Protein AF-R7VFX2-F1 (afdb_monomer)

InterPro domains:
  IPR018908 Putative transmembrane family 234 [PF10639] (4-106)
  IPR018908 Putative transmembrane family 234 [PTHR28668] (2-106)

Radius of gyration: 15.91 Å; Cα contacts (8 Å, |Δi|>4): 116; chains: 1; bounding box: 38×23×42 Å

Organism: Capitella teleta (NCBI:txid283909)

Solvent-accessible surface area (backbone atoms only — not comparable to full-atom values): 6219 Å² total; per-residue (Å²): 110,70,65,48,53,50,34,13,44,45,39,5,41,20,52,38,40,28,54,63,40,49,65,63,52,88,71,63,76,55,97,63,55,74,68,49,35,51,51,52,44,49,48,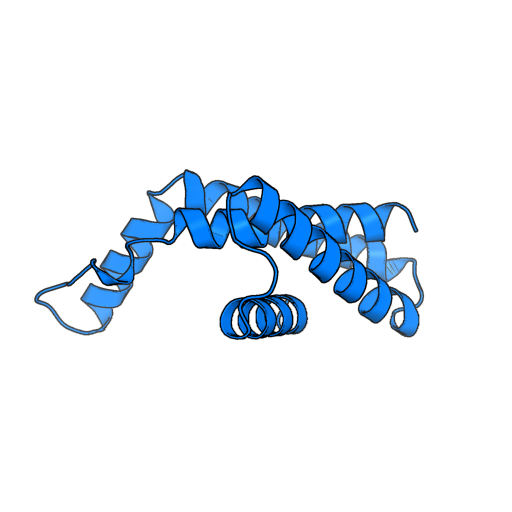54,45,69,70,30,60,64,19,37,52,30,46,53,52,34,56,50,26,54,56,55,44,57,65,49,52,80,77,47,65,61,86,56,50,53,60,52,26,43,54,45,18,52,54,30,25,54,53,29,24,45,74,73,68,45,76,87,81,46,69,70,54,56,52,52,51,52,53,56,55,73,76,110

Mean predicted aligned error: 6.33 Å

Secondary structure (DSSP, 8-state):
-HHHHHHHHHHHHHHHHHHHHHTTGGG---SS-HHHHHHHHHHHHHH-HHHHHHHHHHHHHHHHHHHHHTTS-HHHHHHHHHHHHHHHHHHHHHHTTPPTT-HHHHHHHHHHHHT-

pLDDT: mean 83.29, std 8.83, range [59.12, 93.38]

Sequence (116 aa):
ALWLVSVAAIWGFTNPLIKAGGKGIENVKSSGNAFSQFLMEFKFLFLNWKYLLPFLLNQSGSVLYYMTLASADLSLAVPVTNSLTFVFTGLGGKLCGEEFGSKRQSYSDVLGVLFQ

Foldseek 3Di:
DVLLLVLLLLLQLLVLQLVVLLPCLVVQDDPDDPVVNVVSSVCSQCPRCSNVVSVVSNVVSVVSLVVVPVPDDPVPSLVVSLVSSLVSNQVNCVVVVHDPDDPVSSVVSNVSSVVD

Structure (mmCIF, N/CA/C/O backbone):
data_AF-R7VFX2-F1
#
_entry.id   AF-R7VFX2-F1
#
loop_
_atom_site.group_PDB
_atom_site.id
_atom_site.type_symbol
_atom_site.label_atom_id
_atom_site.label_alt_id
_atom_site.label_comp_id
_atom_site.label_asym_id
_atom_site.label_entity_id
_atom_site.label_seq_id
_atom_site.pdbx_PDB_ins_code
_atom_site.Cartn_x
_atom_site.Cartn_y
_atom_site.Cartn_z
_atom_site.occupancy
_atom_site.B_iso_or_equiv
_atom_site.auth_seq_id
_atom_site.auth_comp_id
_atom_site.auth_asym_id
_atom_site.auth_atom_id
_atom_site.pdbx_PDB_model_num
ATOM 1 N N . ALA A 1 1 ? 12.585 -5.662 -16.130 1.00 65.19 1 ALA A N 1
ATOM 2 C CA . ALA A 1 1 ? 11.248 -5.350 -16.684 1.00 65.19 1 ALA A CA 1
ATOM 3 C C . ALA A 1 1 ? 10.138 -6.172 -16.020 1.00 65.19 1 ALA A C 1
ATOM 5 O O . ALA A 1 1 ? 9.303 -5.568 -15.367 1.00 65.19 1 ALA A O 1
ATOM 6 N N . LEU A 1 2 ? 10.149 -7.514 -16.105 1.00 74.44 2 LEU A N 1
ATOM 7 C CA . LEU A 1 2 ? 9.098 -8.374 -15.520 1.00 74.44 2 LEU A CA 1
ATOM 8 C C . LEU A 1 2 ? 8.832 -8.129 -14.024 1.00 74.44 2 LEU A C 1
ATOM 10 O O . LEU A 1 2 ? 7.678 -8.053 -13.626 1.00 74.44 2 LEU A O 1
ATOM 14 N N . TRP A 1 3 ? 9.872 -7.921 -13.211 1.00 78.94 3 TRP A N 1
ATOM 15 C CA . TRP A 1 3 ? 9.687 -7.678 -11.776 1.00 78.94 3 TRP A CA 1
ATOM 16 C C . TRP A 1 3 ? 8.961 -6.373 -11.442 1.00 78.94 3 TRP A C 1
ATOM 18 O O . TRP A 1 3 ? 8.131 -6.367 -10.541 1.00 78.94 3 TRP A O 1
ATOM 28 N N . LEU A 1 4 ? 9.192 -5.302 -12.208 1.00 81.38 4 LEU A N 1
ATOM 29 C CA . LEU A 1 4 ? 8.486 -4.027 -12.023 1.00 81.38 4 LEU A CA 1
ATOM 30 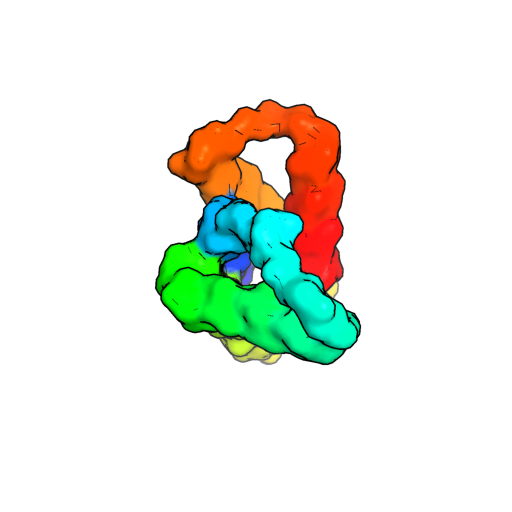C C . LEU A 1 4 ? 6.994 -4.168 -12.346 1.00 81.38 4 LEU A C 1
ATOM 32 O O . LEU A 1 4 ? 6.156 -3.599 -11.657 1.00 81.38 4 LEU A O 1
ATOM 36 N N . VAL A 1 5 ? 6.657 -4.980 -13.355 1.00 85.81 5 VAL A N 1
ATOM 37 C CA . VAL A 1 5 ? 5.263 -5.296 -13.699 1.00 85.81 5 VAL A CA 1
ATOM 38 C C . VAL A 1 5 ? 4.598 -6.087 -12.576 1.00 85.81 5 VAL A C 1
ATOM 40 O O . VAL A 1 5 ? 3.481 -5.759 -12.192 1.00 85.81 5 VAL A O 1
ATOM 43 N N . 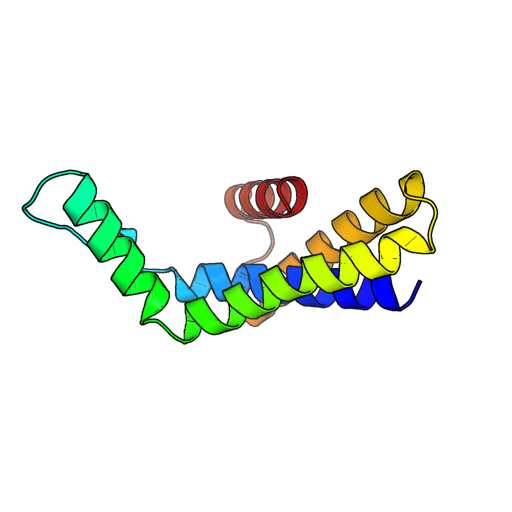SER A 1 6 ? 5.280 -7.092 -12.019 1.00 86.06 6 SER A N 1
ATOM 44 C CA . SER A 1 6 ? 4.757 -7.878 -10.895 1.00 86.06 6 SER A CA 1
ATOM 45 C C . SER A 1 6 ? 4.531 -7.024 -9.648 1.00 86.06 6 SER A C 1
ATOM 47 O O . SER A 1 6 ? 3.480 -7.138 -9.025 1.00 86.06 6 SER A O 1
ATOM 49 N N . VAL A 1 7 ? 5.479 -6.145 -9.306 1.00 86.75 7 VAL A N 1
ATOM 50 C CA . VAL A 1 7 ? 5.342 -5.199 -8.186 1.00 86.75 7 VAL A CA 1
ATOM 51 C C . VAL A 1 7 ? 4.147 -4.272 -8.409 1.00 86.75 7 VAL A C 1
ATOM 53 O O . VAL A 1 7 ? 3.277 -4.173 -7.545 1.00 86.75 7 VAL A O 1
ATOM 56 N N . ALA A 1 8 ? 4.055 -3.665 -9.594 1.00 88.81 8 ALA A N 1
ATOM 57 C CA . ALA A 1 8 ? 2.946 -2.789 -9.944 1.00 88.81 8 ALA A CA 1
ATOM 58 C C . ALA A 1 8 ? 1.589 -3.511 -9.916 1.00 88.81 8 ALA A C 1
ATOM 60 O O . ALA A 1 8 ? 0.589 -2.933 -9.495 1.00 88.81 8 ALA A O 1
ATOM 61 N N . ALA A 1 9 ? 1.539 -4.774 -10.348 1.00 89.12 9 ALA A N 1
ATOM 62 C CA . ALA A 1 9 ? 0.328 -5.588 -10.298 1.00 89.12 9 ALA A CA 1
ATOM 63 C C . ALA A 1 9 ? -0.078 -5.897 -8.856 1.00 89.12 9 ALA A C 1
ATOM 65 O O . ALA A 1 9 ? -1.248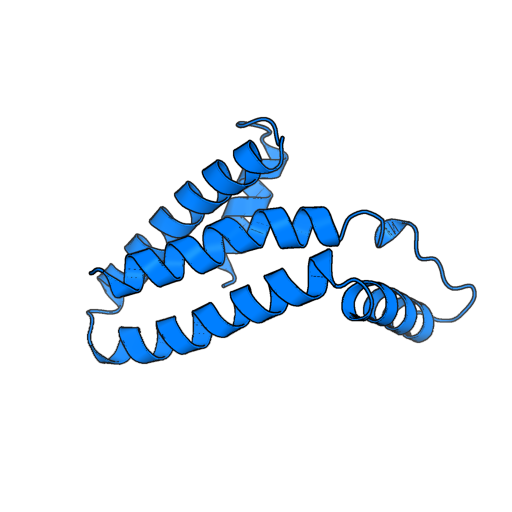 -5.738 -8.516 1.00 89.12 9 ALA A O 1
ATOM 66 N N . ILE A 1 10 ? 0.879 -6.292 -8.009 1.00 89.75 10 ILE A N 1
ATOM 67 C CA . ILE A 1 10 ? 0.635 -6.548 -6.586 1.00 89.75 10 ILE A CA 1
ATOM 68 C C . ILE A 1 10 ? 0.018 -5.306 -5.946 1.00 89.75 10 ILE A C 1
ATOM 70 O O . ILE A 1 10 ? -1.112 -5.389 -5.474 1.00 89.75 10 ILE A O 1
ATOM 74 N N . TRP A 1 11 ? 0.699 -4.161 -6.021 1.00 89.69 11 TRP A N 1
ATOM 75 C CA . TRP A 1 11 ? 0.220 -2.901 -5.449 1.00 89.69 11 TRP A CA 1
ATOM 76 C C . TRP A 1 11 ? -1.115 -2.449 -6.035 1.00 89.69 11 TRP A C 1
ATOM 78 O O . TRP A 1 11 ? -2.046 -2.095 -5.306 1.00 89.69 11 TRP A O 1
ATOM 88 N N . GLY A 1 12 ? -1.236 -2.501 -7.359 1.00 89.50 12 GLY A N 1
ATOM 89 C CA . GLY A 1 12 ? -2.424 -2.028 -8.044 1.00 89.50 12 GLY A CA 1
ATOM 90 C C . GLY A 1 12 ? -3.660 -2.842 -7.682 1.00 89.50 12 GLY A C 1
ATOM 91 O O . GLY A 1 12 ? -4.696 -2.269 -7.369 1.00 89.50 12 GLY A O 1
ATOM 92 N N . PHE A 1 13 ? -3.569 -4.171 -7.637 1.00 90.56 13 PHE A N 1
ATOM 93 C CA . PHE A 1 13 ? -4.724 -4.994 -7.275 1.00 90.56 13 PHE A CA 1
ATOM 94 C C . PHE A 1 13 ? -5.030 -4.990 -5.774 1.00 90.56 13 PHE A C 1
ATOM 96 O O . PHE A 1 13 ? -6.197 -5.128 -5.400 1.00 90.56 13 PHE A O 1
ATOM 103 N N . THR A 1 14 ? -4.036 -4.804 -4.902 1.00 91.56 14 THR A N 1
ATOM 104 C CA . THR A 1 14 ? -4.290 -4.732 -3.457 1.00 91.56 14 THR A CA 1
ATOM 105 C C . THR A 1 14 ? -4.965 -3.433 -3.041 1.00 91.56 14 THR A C 1
ATOM 107 O O . THR A 1 14 ? -5.788 -3.469 -2.131 1.00 91.56 14 THR A O 1
ATOM 110 N N . ASN A 1 15 ? -4.699 -2.309 -3.711 1.00 90.12 15 ASN A N 1
ATOM 111 C CA . ASN A 1 15 ? -5.255 -1.001 -3.343 1.00 90.12 15 ASN A CA 1
ATOM 112 C C . ASN A 1 15 ? -6.806 -0.978 -3.273 1.00 90.12 15 ASN A C 1
ATOM 114 O O . ASN A 1 15 ? -7.350 -0.618 -2.221 1.00 90.12 15 ASN A O 1
ATOM 118 N N . PRO A 1 16 ? -7.552 -1.429 -4.302 1.00 88.62 16 PRO A N 1
ATOM 119 C CA . PRO A 1 16 ? -9.012 -1.529 -4.242 1.00 88.62 16 PRO A CA 1
ATOM 120 C C . PRO A 1 16 ? -9.510 -2.526 -3.191 1.00 88.62 16 PRO A C 1
ATOM 122 O O . PRO A 1 16 ? -10.528 -2.286 -2.544 1.00 88.62 16 PRO A O 1
ATOM 125 N N . LEU A 1 17 ? -8.783 -3.628 -2.974 1.00 89.44 17 LEU A N 1
ATOM 126 C CA . LEU A 1 17 ? -9.139 -4.633 -1.968 1.00 89.44 17 LEU A CA 1
ATOM 127 C C . LEU A 1 17 ? -8.981 -4.093 -0.541 1.00 89.44 17 LEU A C 1
ATOM 129 O O . LEU A 1 17 ? -9.871 -4.294 0.283 1.00 89.44 17 LEU A O 1
ATOM 133 N N . ILE A 1 18 ? -7.899 -3.358 -0.26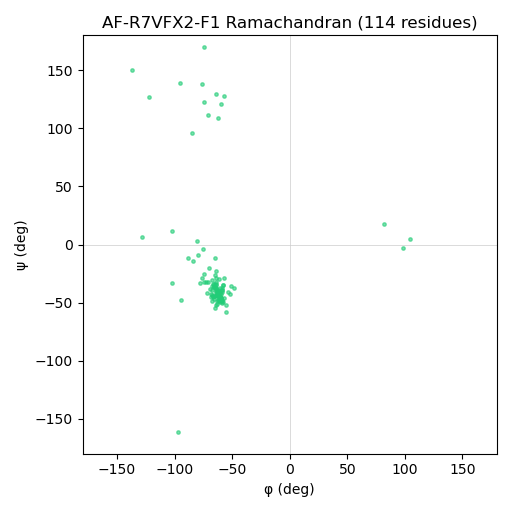1 1.00 90.94 18 ILE A N 1
ATOM 134 C CA . ILE A 1 18 ? -7.675 -2.656 1.013 1.00 90.94 18 ILE A CA 1
A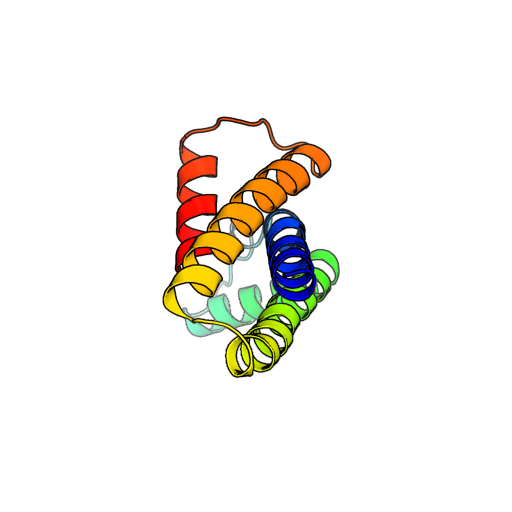TOM 135 C C . ILE A 1 18 ? -8.818 -1.672 1.255 1.00 90.94 18 ILE A C 1
ATOM 137 O O . ILE A 1 18 ? -9.427 -1.670 2.325 1.00 90.94 18 ILE A O 1
ATOM 141 N N . LYS A 1 19 ? -9.166 -0.876 0.241 1.00 88.50 19 LYS A N 1
ATOM 142 C CA . LYS A 1 19 ? -10.274 0.076 0.323 1.00 88.50 19 LYS A CA 1
ATOM 143 C C . LYS A 1 19 ? -11.614 -0.609 0.585 1.00 88.50 19 LYS A C 1
ATOM 145 O O . LYS A 1 19 ? -12.374 -0.155 1.438 1.00 88.50 19 LYS A O 1
ATOM 150 N N . ALA A 1 20 ? -11.906 -1.701 -0.117 1.00 88.62 20 ALA A N 1
ATOM 151 C CA . ALA A 1 20 ? -13.121 -2.478 0.093 1.00 88.62 20 ALA A CA 1
ATOM 152 C C . ALA A 1 20 ? -13.160 -3.107 1.495 1.00 88.62 20 ALA A C 1
ATOM 154 O O . ALA A 1 20 ? -14.203 -3.067 2.148 1.00 88.62 20 ALA A O 1
ATOM 155 N N . GLY A 1 21 ? -12.032 -3.639 1.971 1.00 88.31 21 GLY A N 1
ATOM 156 C CA . GLY A 1 21 ? -11.883 -4.215 3.306 1.00 88.31 21 GLY A CA 1
ATOM 157 C C . GLY A 1 21 ? -11.981 -3.180 4.428 1.00 88.31 21 GLY A C 1
ATOM 158 O O . GLY A 1 21 ? -12.469 -3.506 5.502 1.00 88.31 21 GLY A O 1
ATOM 159 N N . GLY A 1 22 ? -11.576 -1.933 4.186 1.00 89.62 22 GLY A N 1
ATOM 160 C CA . GLY A 1 22 ? -11.637 -0.845 5.166 1.00 89.62 22 GLY A CA 1
ATOM 161 C C . GLY A 1 22 ? -13.016 -0.194 5.329 1.00 89.62 22 GLY A C 1
ATOM 162 O O . GLY A 1 22 ? -13.193 0.601 6.250 1.00 89.62 22 GLY A O 1
ATOM 163 N N . LYS A 1 23 ? -13.997 -0.512 4.469 1.00 90.50 23 LYS A N 1
ATOM 164 C CA . LYS A 1 23 ? -15.354 0.057 4.553 1.00 90.50 23 LYS A CA 1
ATOM 165 C C . LYS A 1 23 ? -15.977 -0.223 5.923 1.00 90.50 23 LYS A C 1
ATOM 167 O O . LYS A 1 23 ? -16.058 -1.376 6.346 1.00 90.50 23 LYS A O 1
ATOM 172 N N . GLY A 1 24 ? -16.460 0.826 6.585 1.00 86.88 24 GLY A N 1
ATOM 173 C CA . GLY A 1 24 ? -17.095 0.733 7.896 1.00 86.88 24 GLY A CA 1
ATOM 174 C C . GLY A 1 24 ? -16.181 1.071 9.074 1.00 86.88 24 GLY A C 1
ATOM 175 O O . GLY A 1 24 ? -16.684 1.134 10.196 1.00 86.88 24 GLY A O 1
ATOM 176 N N . ILE A 1 25 ? -14.894 1.360 8.843 1.00 90.31 25 ILE A N 1
ATOM 177 C CA . ILE A 1 25 ? -14.004 1.900 9.882 1.00 90.31 25 ILE A CA 1
ATOM 178 C C . ILE A 1 25 ? -14.550 3.217 10.454 1.00 90.31 25 ILE A C 1
ATOM 180 O O . ILE A 1 25 ? -14.481 3.452 11.655 1.00 90.31 25 ILE A O 1
ATOM 184 N N . GLU A 1 26 ? -15.196 4.031 9.619 1.00 87.56 26 GLU A N 1
ATOM 185 C CA . GLU A 1 26 ? -15.821 5.302 9.988 1.00 87.56 26 GLU A CA 1
ATOM 186 C C . GLU A 1 26 ? -16.987 5.155 10.984 1.00 87.56 26 GLU A C 1
ATOM 188 O O . GLU A 1 26 ? -17.312 6.102 11.711 1.00 87.56 26 GLU A O 1
ATOM 193 N N . ASN A 1 27 ? -17.592 3.963 11.036 1.00 89.69 27 ASN A N 1
ATOM 194 C CA . ASN A 1 27 ? -18.686 3.625 11.946 1.00 89.69 27 ASN A CA 1
ATOM 195 C C . ASN A 1 27 ? -18.184 3.091 13.291 1.00 89.69 27 ASN A C 1
ATOM 197 O O . ASN A 1 27 ? -18.966 2.975 14.236 1.00 89.69 27 ASN A O 1
ATOM 201 N N . VAL A 1 28 ? -16.892 2.775 13.406 1.00 88.00 28 VAL A N 1
ATOM 202 C CA . VAL A 1 28 ? -16.285 2.406 14.682 1.00 88.00 28 VAL A CA 1
ATOM 203 C C . VAL A 1 28 ? -16.220 3.675 15.521 1.00 88.00 28 VAL A C 1
ATOM 205 O O . VAL A 1 28 ? -15.494 4.605 15.192 1.00 88.00 28 VAL A O 1
ATOM 208 N N . LYS A 1 29 ? -17.010 3.751 16.591 1.00 87.12 29 LYS A N 1
ATOM 209 C CA . LYS A 1 29 ? -16.984 4.867 17.542 1.00 87.12 29 LYS A CA 1
ATOM 210 C C . LYS A 1 29 ? -16.689 4.330 18.932 1.00 87.12 29 LYS A C 1
ATOM 212 O O . LYS A 1 29 ? -17.368 3.425 19.411 1.00 87.12 29 LYS A O 1
ATOM 217 N N . SER A 1 30 ? -15.675 4.891 19.574 1.00 82.38 30 SER A N 1
ATOM 218 C CA . SER A 1 30 ? -15.390 4.674 20.984 1.00 82.38 30 SER A CA 1
ATOM 219 C C . SER A 1 30 ? -16.006 5.797 21.812 1.00 82.38 30 SER A C 1
ATOM 221 O O . SER A 1 30 ? -15.932 6.967 21.446 1.00 82.38 30 SER A O 1
ATOM 223 N N . SER A 1 31 ? -16.584 5.440 22.958 1.00 76.50 31 SER A N 1
ATOM 224 C CA . SER A 1 31 ? -17.050 6.401 23.966 1.00 76.50 31 SER A CA 1
ATOM 225 C C . SER A 1 31 ? -15.896 7.026 24.772 1.00 76.50 31 SER A C 1
ATOM 227 O O . SER A 1 31 ? -16.148 7.852 25.647 1.00 76.50 31 SER A O 1
ATOM 229 N N . GLY A 1 32 ? -14.652 6.589 24.544 1.00 79.00 32 GLY A N 1
ATOM 230 C CA . GLY A 1 32 ? -13.464 7.048 25.266 1.00 79.00 32 GLY A CA 1
ATOM 231 C C . GLY A 1 32 ? -12.663 8.141 24.544 1.00 79.00 32 GLY A C 1
ATOM 232 O O . GLY A 1 32 ? -13.136 8.800 23.625 1.00 79.00 32 GLY A O 1
ATOM 233 N N . ASN A 1 33 ? -11.406 8.314 24.961 1.00 90.00 33 ASN A N 1
ATOM 234 C CA . ASN A 1 33 ? -10.485 9.324 24.422 1.00 90.00 33 ASN A CA 1
ATOM 235 C C . ASN A 1 33 ? -9.963 8.945 23.019 1.00 90.00 33 ASN A C 1
ATOM 237 O O . ASN A 1 33 ? -10.074 7.794 22.594 1.00 90.00 33 ASN A O 1
ATOM 241 N N . ALA A 1 34 ? -9.281 9.876 22.338 1.00 89.56 34 ALA A N 1
ATOM 242 C CA . ALA A 1 34 ? -8.719 9.673 20.993 1.00 89.56 34 ALA A CA 1
ATOM 243 C C . ALA A 1 34 ? -7.854 8.401 20.848 1.00 89.56 34 ALA A C 1
ATOM 245 O O . ALA A 1 34 ? -7.917 7.717 19.831 1.00 89.56 34 ALA A O 1
ATOM 246 N N . PHE A 1 35 ? -7.100 8.024 21.886 1.00 92.06 35 PHE A N 1
ATOM 247 C CA . PHE A 1 35 ? -6.314 6.784 21.886 1.00 92.06 35 PHE A CA 1
ATOM 248 C C . PHE A 1 35 ? -7.187 5.517 21.851 1.00 92.06 35 PHE A C 1
ATOM 250 O O . PHE A 1 35 ? -6.850 4.539 21.189 1.00 92.06 35 PHE A O 1
ATOM 257 N N . SER A 1 36 ? -8.335 5.534 22.533 1.00 89.06 36 SER A N 1
ATOM 258 C CA . SER A 1 36 ? -9.288 4.421 22.515 1.00 89.06 36 SER A CA 1
ATOM 259 C C . SER A 1 36 ? -9.966 4.289 21.150 1.00 89.06 36 SER A C 1
ATOM 261 O O . SER A 1 36 ? -10.140 3.172 20.667 1.00 89.06 36 SER A O 1
ATOM 263 N N . GLN A 1 37 ? -10.292 5.417 20.509 1.00 91.19 37 GLN A N 1
ATOM 264 C CA . GLN A 1 37 ? -10.789 5.446 19.131 1.00 91.19 37 GLN A CA 1
ATOM 265 C C . GLN A 1 37 ? -9.768 4.817 18.171 1.00 91.19 37 GLN A C 1
ATOM 267 O O . GLN A 1 37 ? -10.113 3.886 17.447 1.00 91.19 37 GLN A O 1
ATOM 272 N N . PHE A 1 38 ? -8.502 5.245 18.245 1.00 91.69 38 PHE A N 1
ATOM 273 C CA . PHE A 1 38 ? -7.418 4.675 17.442 1.00 91.69 38 PHE A CA 1
ATOM 274 C C . PHE A 1 38 ? -7.263 3.166 17.664 1.00 91.69 38 PHE A C 1
ATOM 276 O O . PHE A 1 38 ? -7.175 2.406 16.704 1.00 91.69 38 PHE A O 1
ATOM 283 N N . LEU A 1 39 ? -7.272 2.703 18.919 1.00 92.69 39 LEU A N 1
ATOM 284 C CA . LEU A 1 39 ? -7.130 1.279 19.218 1.00 92.69 39 LEU A CA 1
ATOM 285 C C . LEU A 1 39 ? -8.303 0.456 18.665 1.00 92.69 39 LEU A C 1
ATOM 287 O O . LEU A 1 39 ? -8.090 -0.659 18.196 1.00 92.69 39 LEU A O 1
ATOM 291 N N . MET A 1 40 ? -9.526 0.989 18.700 1.00 91.12 40 MET A N 1
ATOM 292 C CA . MET A 1 40 ? -10.712 0.326 18.148 1.00 91.12 40 MET A CA 1
ATOM 293 C C . MET A 1 40 ? -10.663 0.245 16.620 1.00 91.12 40 MET A C 1
ATOM 295 O O . MET A 1 40 ? -10.914 -0.825 16.065 1.00 91.12 40 MET A O 1
ATOM 299 N N . GLU A 1 41 ? -10.291 1.336 15.949 1.00 92.62 41 GLU A N 1
ATOM 300 C CA . GLU A 1 41 ? -10.064 1.364 14.498 1.00 92.62 41 GLU A CA 1
ATOM 301 C C . GLU A 1 41 ? -8.947 0.393 14.094 1.00 92.62 41 GLU A C 1
ATOM 303 O O . GLU A 1 41 ? -9.114 -0.415 13.180 1.00 92.62 41 GLU A O 1
ATOM 308 N N . PHE A 1 42 ? -7.838 0.392 14.837 1.00 92.94 42 PHE A N 1
ATOM 309 C CA . PHE A 1 42 ? -6.734 -0.538 14.627 1.00 92.94 42 PHE A CA 1
ATOM 310 C C . PHE A 1 42 ? -7.191 -1.991 14.783 1.00 92.94 42 PHE A C 1
ATOM 312 O O . PHE A 1 42 ? -6.896 -2.834 13.936 1.00 92.94 42 PHE A O 1
ATOM 319 N N . LYS A 1 43 ? -7.960 -2.294 15.835 1.00 92.56 43 LYS A N 1
ATOM 320 C CA . LYS A 1 43 ? -8.490 -3.639 16.082 1.00 92.56 43 LYS A CA 1
ATOM 321 C C . LYS A 1 43 ? -9.466 -4.072 14.986 1.00 92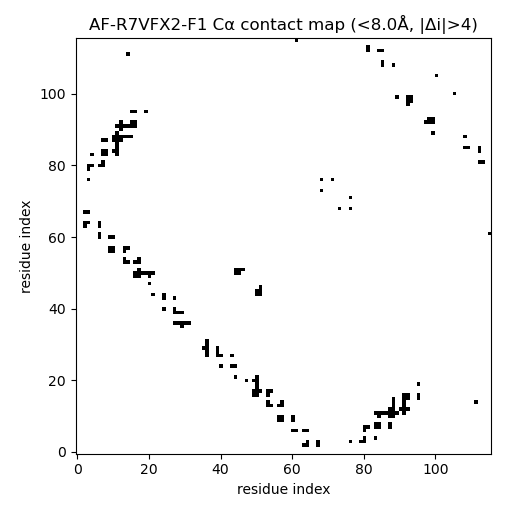.56 43 LYS A C 1
ATOM 323 O O . LYS A 1 43 ? -9.415 -5.226 14.570 1.00 92.56 43 LYS A O 1
ATOM 328 N N . PHE A 1 44 ? -10.312 -3.163 14.497 1.00 93.38 44 PHE A N 1
ATOM 329 C CA . PHE A 1 44 ? -11.206 -3.410 13.363 1.00 93.38 44 PHE A CA 1
ATOM 330 C C . PHE A 1 44 ? -10.418 -3.811 12.113 1.00 93.38 44 PHE A C 1
ATOM 332 O O . PHE A 1 44 ? -10.711 -4.841 11.509 1.00 93.38 44 PHE A O 1
ATOM 339 N N . LEU A 1 45 ? -9.381 -3.048 11.763 1.00 93.31 45 LEU A N 1
ATOM 340 C CA . LEU A 1 45 ? -8.548 -3.330 10.595 1.00 93.31 45 LEU A CA 1
ATOM 341 C C . LEU A 1 45 ? -7.745 -4.627 10.751 1.00 93.31 45 LEU A C 1
ATOM 343 O O . LEU A 1 45 ? -7.697 -5.437 9.826 1.00 93.31 45 LEU A O 1
ATOM 347 N N . PHE A 1 46 ? -7.144 -4.849 11.921 1.00 92.81 46 PHE A N 1
ATOM 348 C CA . PHE A 1 46 ? -6.283 -6.006 12.171 1.00 92.81 46 PHE A CA 1
ATOM 349 C C . PHE A 1 46 ? -7.065 -7.324 12.263 1.00 92.81 46 PHE A C 1
ATOM 351 O O . PHE A 1 46 ? -6.561 -8.369 11.867 1.00 92.81 46 PHE A O 1
ATOM 358 N N . LEU A 1 47 ? -8.306 -7.301 12.756 1.00 91.62 47 LEU A N 1
ATOM 359 C CA . LEU A 1 47 ? -9.162 -8.494 12.801 1.00 91.62 47 LEU A CA 1
ATOM 360 C C . LEU A 1 47 ? -9.911 -8.748 11.487 1.00 91.62 47 LEU A C 1
ATOM 362 O O . LEU A 1 47 ? -10.441 -9.840 11.274 1.00 91.62 47 LEU A O 1
ATOM 366 N N . ASN A 1 48 ? -9.958 -7.766 10.590 1.00 93.31 48 ASN A N 1
ATOM 367 C CA . ASN A 1 48 ? -10.600 -7.915 9.299 1.00 93.31 48 ASN A CA 1
ATOM 368 C C . ASN A 1 48 ? -9.633 -8.534 8.285 1.00 93.31 48 ASN A C 1
ATOM 370 O O . ASN A 1 48 ? -8.864 -7.839 7.626 1.00 93.31 48 ASN A O 1
ATOM 374 N N . TRP A 1 49 ? -9.709 -9.853 8.106 1.00 91.38 49 TRP A N 1
ATOM 375 C CA . TRP A 1 49 ? -8.862 -10.584 7.156 1.00 91.38 49 TRP A CA 1
ATOM 376 C C . TRP A 1 49 ? -8.970 -10.069 5.709 1.00 91.38 49 TRP A C 1
ATOM 378 O O . TRP A 1 49 ? -7.987 -10.132 4.971 1.00 91.38 49 TRP A O 1
ATOM 388 N N . LYS A 1 50 ? -10.127 -9.511 5.313 1.00 89.81 50 LYS A N 1
ATOM 389 C CA . LYS A 1 50 ? -10.334 -8.913 3.981 1.00 89.81 50 LYS A CA 1
ATOM 390 C C . LYS A 1 50 ? -9.563 -7.605 3.798 1.00 89.81 50 LYS A C 1
ATOM 392 O O . LYS A 1 50 ? -9.341 -7.203 2.665 1.00 89.81 50 LYS A O 1
ATOM 397 N N . TYR A 1 51 ? -9.169 -6.953 4.889 1.00 92.38 51 TYR A N 1
ATOM 398 C CA . TYR A 1 51 ? -8.264 -5.806 4.888 1.00 92.38 51 TYR A CA 1
ATOM 399 C C . TYR A 1 51 ? -6.812 -6.246 5.111 1.00 92.38 51 TYR A C 1
ATOM 401 O O . TYR A 1 51 ? -5.918 -5.854 4.362 1.00 92.38 51 TYR A O 1
ATOM 409 N N . LEU A 1 52 ? -6.579 -7.093 6.119 1.00 92.38 52 LEU A N 1
ATOM 410 C CA . LEU A 1 52 ? -5.242 -7.474 6.559 1.00 92.38 52 LEU A CA 1
ATOM 411 C C . LEU A 1 52 ? -4.463 -8.230 5.475 1.00 92.38 52 LEU A C 1
ATOM 413 O O . LEU A 1 52 ? -3.293 -7.926 5.262 1.00 92.38 52 LEU A O 1
ATOM 417 N N . LEU A 1 53 ? -5.088 -9.180 4.767 1.00 92.75 53 LEU A N 1
ATOM 418 C CA . LEU A 1 53 ? -4.396 -9.942 3.720 1.00 92.75 53 LEU A CA 1
ATOM 419 C C . LEU A 1 53 ? -3.941 -9.046 2.554 1.00 92.75 53 LEU A C 1
ATOM 421 O O . LEU A 1 53 ? -2.746 -9.064 2.248 1.00 92.75 53 LEU A O 1
ATOM 425 N N . PRO A 1 54 ? -4.813 -8.222 1.931 1.00 91.00 54 PRO A N 1
ATOM 426 C CA . PRO A 1 54 ? -4.371 -7.266 0.919 1.00 91.00 54 PRO A CA 1
ATOM 427 C C . PRO A 1 54 ? -3.331 -6.272 1.434 1.00 91.00 54 PRO A C 1
ATOM 429 O O . PRO A 1 54 ? -2.393 -5.954 0.710 1.00 91.00 54 PRO A O 1
ATOM 432 N N . PHE A 1 55 ? -3.455 -5.810 2.682 1.00 92.00 55 PHE A N 1
ATOM 433 C CA . PHE A 1 55 ? -2.490 -4.893 3.286 1.00 92.00 55 PHE A CA 1
ATOM 434 C C . PHE A 1 55 ? -1.093 -5.518 3.413 1.00 92.00 55 PHE A C 1
ATOM 436 O O . PHE A 1 55 ? -0.107 -4.912 2.996 1.00 92.00 55 PHE A O 1
ATOM 443 N N . LEU A 1 56 ? -0.996 -6.741 3.941 1.00 91.69 56 LEU A N 1
ATOM 444 C CA . LEU A 1 56 ? 0.280 -7.452 4.068 1.00 91.69 56 LEU A CA 1
ATOM 445 C C . LEU A 1 56 ? 0.900 -7.750 2.700 1.00 91.69 56 LEU A C 1
ATOM 447 O O . LEU A 1 56 ? 2.108 -7.586 2.519 1.00 91.69 56 LEU A O 1
ATOM 451 N N . LEU A 1 57 ? 0.074 -8.129 1.722 1.00 89.94 57 LEU A N 1
ATOM 452 C CA . LEU A 1 57 ? 0.527 -8.343 0.352 1.00 89.94 57 LEU A CA 1
ATOM 453 C C . LEU A 1 57 ? 1.055 -7.037 -0.271 1.00 89.94 57 LEU A C 1
ATOM 455 O O . LEU A 1 57 ? 2.127 -7.045 -0.874 1.00 89.94 57 LEU A O 1
ATOM 459 N N . ASN A 1 58 ? 0.379 -5.908 -0.040 1.00 90.06 58 ASN A N 1
ATOM 460 C CA . ASN A 1 58 ? 0.828 -4.590 -0.490 1.00 90.06 58 ASN A CA 1
ATOM 461 C C . ASN A 1 58 ? 2.198 -4.212 0.104 1.00 90.06 58 ASN A C 1
ATOM 463 O O . ASN A 1 58 ? 3.084 -3.773 -0.624 1.00 90.06 58 ASN A O 1
ATOM 467 N N . GLN A 1 59 ? 2.409 -4.450 1.404 1.00 87.44 59 GLN A N 1
ATOM 468 C CA . GLN A 1 59 ? 3.701 -4.203 2.064 1.00 87.44 59 GLN A CA 1
ATOM 469 C C . GLN A 1 59 ? 4.818 -5.122 1.543 1.00 87.44 59 GLN A C 1
ATOM 471 O O . GLN A 1 59 ? 5.967 -4.701 1.418 1.00 87.44 59 GLN A O 1
ATOM 476 N N . SER A 1 60 ? 4.494 -6.367 1.174 1.00 86.31 60 SER A N 1
ATOM 477 C CA . SER A 1 60 ? 5.473 -7.269 0.549 1.00 86.31 60 SER A CA 1
ATOM 478 C C . SER A 1 60 ? 5.954 -6.765 -0.820 1.00 86.31 60 SER A C 1
ATOM 480 O O . SER A 1 60 ? 7.109 -6.992 -1.190 1.00 86.31 60 SER A O 1
ATOM 482 N N . GLY A 1 61 ? 5.110 -6.013 -1.538 1.00 80.94 61 GLY A N 1
ATOM 483 C CA . GLY A 1 61 ? 5.472 -5.360 -2.795 1.00 80.94 61 GLY A CA 1
ATOM 484 C C . GLY A 1 61 ? 6.654 -4.400 -2.638 1.00 80.94 61 GLY A C 1
ATOM 485 O O . GLY A 1 61 ? 7.528 -4.378 -3.499 1.00 80.94 61 GLY A O 1
ATOM 486 N N . SER A 1 62 ? 6.768 -3.708 -1.499 1.00 80.81 62 SER A N 1
ATOM 487 C CA . SER A 1 62 ? 7.897 -2.815 -1.195 1.00 80.81 62 SER A CA 1
ATOM 488 C C . SER A 1 62 ? 9.219 -3.565 -1.014 1.00 80.81 62 SER A C 1
ATOM 490 O O . SER A 1 62 ? 10.259 -3.085 -1.462 1.00 80.81 62 SER A O 1
ATOM 492 N N . VAL A 1 63 ? 9.195 -4.772 -0.439 1.00 80.50 63 VAL A N 1
ATOM 493 C CA . VAL A 1 63 ? 10.390 -5.632 -0.329 1.00 80.50 63 VAL A CA 1
ATOM 494 C C . VAL A 1 63 ? 10.856 -6.073 -1.717 1.00 80.50 63 VAL A C 1
ATOM 496 O O . VAL A 1 63 ? 12.035 -5.937 -2.048 1.00 80.50 63 VAL A O 1
ATOM 499 N N . LEU A 1 64 ? 9.926 -6.535 -2.559 1.00 75.56 64 LEU A N 1
ATOM 500 C CA . LEU A 1 64 ? 10.220 -6.916 -3.945 1.00 75.56 64 LEU A CA 1
ATOM 501 C C . LEU A 1 64 ? 10.714 -5.723 -4.772 1.00 75.56 64 LEU A C 1
ATOM 503 O O . LEU A 1 64 ? 11.646 -5.864 -5.567 1.00 75.56 64 LEU A O 1
ATOM 507 N N . TYR A 1 65 ? 10.129 -4.544 -4.563 1.00 76.44 65 TYR A N 1
ATOM 508 C CA . TYR A 1 65 ? 10.540 -3.315 -5.226 1.00 76.44 65 TYR A CA 1
ATOM 509 C C . TYR A 1 65 ? 11.973 -2.939 -4.859 1.00 76.44 65 TYR A C 1
ATOM 511 O O . TYR A 1 65 ? 12.786 -2.721 -5.752 1.00 76.44 65 TYR A O 1
ATOM 519 N N . TYR A 1 66 ? 12.312 -2.965 -3.568 1.00 77.50 66 TYR A N 1
ATOM 520 C CA . TYR A 1 66 ? 13.656 -2.658 -3.081 1.00 77.50 66 TYR A CA 1
ATOM 521 C C . TYR A 1 66 ? 14.712 -3.623 -3.641 1.00 77.50 66 TYR A C 1
ATOM 523 O O . TYR A 1 66 ? 15.772 -3.192 -4.093 1.00 77.50 66 TYR A O 1
ATOM 531 N N . MET A 1 67 ? 14.400 -4.923 -3.696 1.00 72.06 67 MET A N 1
ATOM 532 C CA . MET A 1 67 ? 15.281 -5.920 -4.318 1.00 72.06 67 MET A CA 1
ATOM 533 C C . MET A 1 67 ? 15.460 -5.686 -5.825 1.00 72.06 67 MET A C 1
ATOM 535 O O . MET A 1 67 ? 16.537 -5.927 -6.363 1.00 72.06 67 MET A O 1
ATOM 539 N N . THR A 1 68 ? 14.422 -5.198 -6.508 1.00 68.56 68 THR A N 1
ATOM 540 C CA . THR A 1 68 ? 14.452 -4.922 -7.955 1.00 68.56 68 THR A CA 1
ATOM 541 C C . THR A 1 68 ? 15.192 -3.619 -8.278 1.00 68.56 68 THR A C 1
ATOM 543 O O . THR A 1 68 ? 15.865 -3.525 -9.307 1.00 68.56 68 THR A O 1
ATOM 546 N N . LEU A 1 69 ? 15.107 -2.628 -7.387 1.00 68.31 69 LEU A N 1
ATOM 547 C CA . LEU A 1 69 ? 15.764 -1.323 -7.496 1.00 68.31 69 LEU A CA 1
ATOM 548 C C . LEU A 1 69 ? 17.292 -1.436 -7.535 1.00 68.31 69 LEU A C 1
ATOM 550 O O . LEU A 1 69 ? 17.950 -0.634 -8.187 1.00 68.31 69 LEU A O 1
ATOM 554 N N . ALA A 1 70 ? 17.851 -2.468 -6.898 1.00 64.00 70 ALA A N 1
ATOM 555 C CA . ALA A 1 70 ? 19.284 -2.755 -6.919 1.00 64.00 70 ALA A CA 1
ATOM 556 C C . ALA A 1 70 ? 19.825 -3.119 -8.319 1.00 64.00 70 ALA A C 1
ATOM 558 O O . ALA A 1 70 ? 21.036 -3.206 -8.501 1.00 64.00 70 ALA A O 1
ATOM 559 N N . SER A 1 71 ? 18.954 -3.372 -9.304 1.00 61.69 71 SER A N 1
ATOM 560 C CA . SER A 1 71 ? 19.329 -3.877 -10.634 1.00 61.69 71 SER A CA 1
ATOM 561 C C . SER A 1 71 ? 18.767 -3.058 -11.805 1.00 61.69 71 SER A C 1
ATOM 563 O O . SER A 1 71 ? 18.901 -3.484 -12.952 1.00 61.69 71 SER A O 1
ATOM 565 N N . ALA A 1 72 ? 18.114 -1.918 -11.552 1.00 66.25 72 ALA A N 1
ATOM 566 C CA . ALA A 1 72 ? 17.473 -1.096 -12.581 1.00 66.25 72 ALA A CA 1
ATOM 567 C C . ALA A 1 72 ? 17.745 0.401 -12.376 1.00 66.25 72 ALA A C 1
ATOM 569 O O . ALA A 1 72 ? 17.850 0.865 -11.243 1.00 66.25 72 ALA A O 1
ATOM 570 N N . ASP A 1 73 ? 17.786 1.173 -13.468 1.00 73.38 73 ASP A N 1
ATOM 571 C CA . ASP A 1 73 ? 17.883 2.633 -13.400 1.00 73.38 73 ASP A CA 1
ATOM 572 C C . ASP A 1 73 ? 16.658 3.221 -12.688 1.00 73.38 73 ASP A C 1
ATOM 574 O O . ASP A 1 73 ? 15.546 3.259 -13.227 1.00 73.38 73 ASP A O 1
ATOM 578 N N . 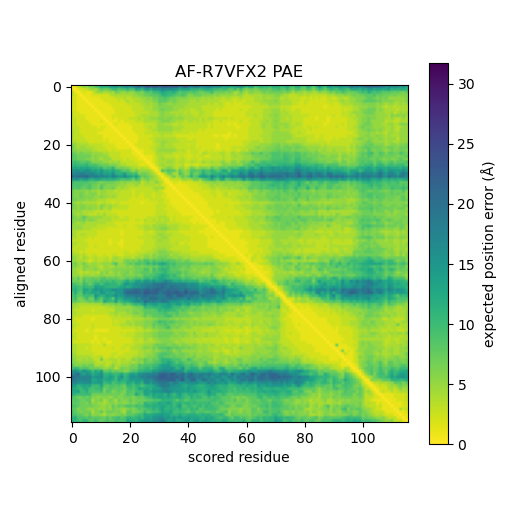LEU A 1 74 ? 16.881 3.715 -11.468 1.00 69.19 74 LEU A N 1
ATOM 579 C CA . LEU A 1 74 ? 15.871 4.314 -10.588 1.00 69.19 74 LEU A CA 1
ATOM 580 C C . LEU A 1 74 ? 15.000 5.364 -11.291 1.00 69.19 74 LEU A C 1
ATOM 582 O O . LEU A 1 74 ? 13.793 5.429 -11.061 1.00 69.19 74 LEU A O 1
ATOM 586 N N . SER A 1 75 ? 15.605 6.155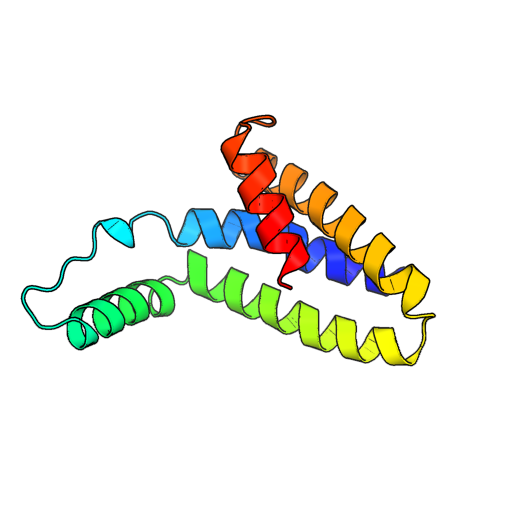 -12.182 1.00 76.19 75 SER A N 1
ATOM 587 C CA . SER A 1 75 ? 14.934 7.232 -12.917 1.00 76.19 75 SER A CA 1
ATOM 588 C C . SER A 1 75 ? 13.846 6.729 -13.875 1.00 76.19 75 SER A C 1
ATOM 590 O O . SER A 1 75 ? 12.890 7.455 -14.135 1.00 76.19 75 SER A O 1
ATOM 592 N N . LEU A 1 76 ? 13.949 5.484 -14.354 1.00 76.56 76 LEU A N 1
ATOM 593 C CA . LEU A 1 76 ? 12.943 4.851 -15.212 1.00 76.56 76 LEU A CA 1
ATOM 594 C C . LEU A 1 76 ? 12.057 3.872 -14.439 1.00 76.56 76 LEU A C 1
ATOM 596 O O . LEU A 1 76 ? 10.872 3.746 -14.743 1.00 76.56 76 LEU A O 1
ATOM 600 N N . ALA A 1 77 ? 12.603 3.197 -13.427 1.00 80.56 77 ALA A N 1
ATOM 601 C CA . ALA A 1 77 ? 11.862 2.216 -12.645 1.00 80.56 77 ALA A CA 1
ATOM 602 C C . ALA A 1 77 ? 10.690 2.851 -11.881 1.00 80.56 77 ALA A C 1
ATOM 604 O O . ALA A 1 77 ? 9.585 2.304 -11.911 1.00 80.56 77 ALA A O 1
ATOM 605 N N . VAL A 1 78 ? 10.904 4.018 -11.259 1.00 81.75 78 VAL A N 1
ATOM 606 C CA . VAL A 1 78 ? 9.875 4.702 -10.459 1.00 81.75 78 VAL A CA 1
ATOM 607 C C . VAL A 1 78 ? 8.689 5.152 -11.328 1.00 81.75 78 VAL A C 1
ATOM 609 O O . VAL A 1 78 ? 7.565 4.731 -11.041 1.00 81.75 78 VAL A O 1
ATOM 612 N N . PRO A 1 79 ? 8.872 5.928 -12.423 1.00 84.88 79 PRO A N 1
ATOM 613 C CA . PRO A 1 79 ? 7.736 6.383 -13.225 1.00 84.88 79 PRO A CA 1
ATOM 614 C C . PRO A 1 79 ? 6.978 5.234 -13.893 1.00 84.88 79 PRO A C 1
ATOM 616 O O . PRO A 1 79 ? 5.749 5.272 -13.971 1.00 84.88 79 PRO A O 1
ATOM 619 N N . VAL A 1 80 ? 7.693 4.200 -14.355 1.00 85.44 80 VAL A N 1
ATOM 620 C CA . VAL A 1 80 ? 7.077 3.038 -15.009 1.00 85.44 80 VAL A CA 1
ATOM 621 C C . VAL A 1 80 ? 6.248 2.234 -14.013 1.00 85.44 80 VAL A C 1
ATOM 623 O O . VAL A 1 80 ? 5.086 1.946 -14.297 1.00 85.44 80 VAL A O 1
ATOM 626 N N . THR A 1 81 ? 6.803 1.911 -12.842 1.00 87.25 81 THR A N 1
ATOM 627 C CA . THR A 1 81 ? 6.090 1.127 -11.820 1.00 87.25 81 THR A CA 1
ATOM 628 C C . THR A 1 81 ? 4.844 1.870 -11.358 1.00 87.25 81 THR A C 1
ATOM 630 O O . THR A 1 81 ? 3.760 1.304 -11.425 1.00 87.25 81 THR A O 1
ATOM 633 N N . ASN A 1 82 ? 4.956 3.159 -11.027 1.00 88.38 82 ASN A N 1
ATOM 634 C CA . ASN A 1 82 ? 3.813 3.964 -10.589 1.00 88.38 82 ASN A CA 1
ATOM 635 C C . ASN A 1 82 ? 2.723 4.074 -11.666 1.00 88.38 82 ASN A C 1
ATOM 637 O O . ASN A 1 82 ? 1.536 3.936 -11.369 1.00 88.38 82 ASN A O 1
ATOM 641 N N . SER A 1 83 ? 3.110 4.247 -12.933 1.00 88.56 83 SER A N 1
ATOM 642 C CA . SER A 1 83 ? 2.151 4.287 -14.044 1.00 88.56 83 SER A CA 1
ATOM 643 C C . SER A 1 83 ? 1.404 2.959 -14.203 1.00 88.56 83 SER A C 1
ATOM 645 O O . SER A 1 83 ? 0.183 2.953 -14.366 1.00 88.56 83 SER A O 1
ATOM 647 N N . LEU A 1 84 ? 2.107 1.823 -14.115 1.00 88.69 84 LEU A N 1
ATOM 648 C CA . LEU A 1 84 ? 1.463 0.508 -14.162 1.00 88.69 84 LEU A CA 1
ATOM 649 C C . LEU A 1 84 ? 0.593 0.255 -12.925 1.00 88.69 84 LEU A C 1
ATOM 651 O O . LEU A 1 84 ? -0.505 -0.278 -13.073 1.00 88.69 84 LEU A O 1
ATOM 655 N N . THR A 1 85 ? 1.029 0.662 -11.730 1.00 89.69 85 THR A N 1
ATOM 656 C CA . THR A 1 85 ? 0.245 0.520 -10.494 1.00 89.69 85 THR A CA 1
ATOM 657 C C . THR A 1 85 ? -1.085 1.247 -10.624 1.00 89.69 85 THR A C 1
ATOM 659 O O . THR A 1 85 ? -2.118 0.705 -10.236 1.00 89.69 85 THR A O 1
ATOM 662 N N . PHE A 1 86 ? -1.096 2.439 -11.226 1.00 88.06 86 PHE A N 1
ATOM 663 C CA . PHE A 1 86 ? -2.331 3.172 -11.497 1.00 88.06 86 PHE A CA 1
ATOM 664 C C . PHE A 1 86 ? -3.267 2.401 -12.443 1.00 88.06 86 PHE A C 1
ATOM 666 O O . PHE A 1 86 ? -4.454 2.248 -12.151 1.00 88.06 86 PHE A O 1
ATOM 673 N N . VAL A 1 87 ? -2.734 1.846 -13.538 1.00 89.38 87 VAL A N 1
ATOM 674 C CA . VAL A 1 87 ? -3.513 1.013 -14.473 1.00 89.38 87 VAL A CA 1
ATOM 675 C C . VAL A 1 87 ? -4.110 -0.202 -13.758 1.00 89.38 87 VAL A C 1
ATOM 677 O O . VAL A 1 87 ? -5.311 -0.456 -13.869 1.00 89.38 87 VAL A O 1
ATOM 680 N N . PHE A 1 88 ? -3.303 -0.931 -12.988 1.00 91.06 88 PHE A N 1
ATOM 681 C CA . PHE A 1 88 ? -3.763 -2.098 -12.236 1.00 91.06 88 PHE A CA 1
ATOM 682 C C . PHE A 1 88 ? -4.742 -1.734 -11.113 1.00 91.06 88 PHE A C 1
ATOM 684 O O . PHE A 1 88 ? -5.691 -2.481 -10.897 1.00 91.06 88 PHE A O 1
ATOM 691 N N . THR A 1 89 ? -4.588 -0.574 -10.466 1.00 89.44 89 THR A N 1
ATOM 692 C CA . THR A 1 89 ? -5.555 -0.041 -9.486 1.00 89.44 89 THR A CA 1
ATOM 693 C C . THR A 1 89 ? -6.916 0.171 -10.124 1.00 89.44 89 THR A C 1
ATOM 695 O O . THR A 1 89 ? -7.917 -0.318 -9.603 1.00 89.44 89 THR A O 1
ATOM 698 N N . GLY A 1 90 ? -6.965 0.810 -11.295 1.00 86.06 90 GLY A N 1
ATOM 699 C CA . GLY A 1 90 ? -8.216 0.969 -12.031 1.00 86.06 90 GLY A CA 1
ATOM 700 C C . GLY A 1 90 ? -8.841 -0.381 -12.402 1.00 86.06 90 GLY A C 1
ATOM 701 O O . GLY A 1 90 ? -10.029 -0.608 -12.165 1.00 86.06 90 GLY A O 1
ATOM 702 N N . LEU A 1 91 ? -8.042 -1.314 -12.934 1.00 87.88 91 LEU A N 1
ATOM 703 C CA . LEU A 1 91 ? -8.516 -2.663 -13.267 1.00 87.88 91 LEU A CA 1
ATOM 704 C C . LEU A 1 91 ? -9.057 -3.404 -12.037 1.00 87.88 91 LEU A C 1
ATOM 706 O O . LEU A 1 91 ? -10.148 -3.968 -12.099 1.00 87.88 91 LEU A O 1
ATOM 710 N N . GLY A 1 92 ? -8.337 -3.370 -10.917 1.00 86.44 92 GLY A N 1
ATOM 711 C CA . GLY A 1 92 ? -8.762 -3.965 -9.653 1.00 86.44 92 GLY A CA 1
ATOM 712 C C . GLY A 1 92 ? -10.033 -3.324 -9.101 1.00 86.44 92 GLY A C 1
ATOM 713 O O . GLY A 1 92 ? -10.926 -4.042 -8.654 1.00 86.44 92 GLY A O 1
ATOM 714 N N . GLY A 1 93 ? -10.163 -1.999 -9.204 1.00 85.88 93 GLY A N 1
ATOM 715 C CA . GLY A 1 93 ? -11.366 -1.262 -8.821 1.00 85.88 93 GLY A CA 1
ATOM 716 C C . GLY A 1 93 ? -12.574 -1.735 -9.619 1.00 85.88 93 GLY A C 1
ATOM 717 O O . GLY A 1 93 ? -13.588 -2.118 -9.037 1.00 85.88 93 GLY A O 1
ATOM 718 N N . LYS A 1 94 ? -12.432 -1.848 -10.945 1.00 86.00 94 LYS A N 1
ATOM 719 C CA . LYS A 1 94 ? -13.484 -2.396 -11.814 1.00 86.00 94 LYS A CA 1
ATOM 720 C C . LYS A 1 94 ? -13.859 -3.832 -11.449 1.00 86.00 94 LYS A C 1
ATOM 722 O O . LYS A 1 94 ? -15.043 -4.153 -11.421 1.00 86.00 94 LYS A O 1
ATOM 727 N N . LEU A 1 95 ? -12.878 -4.689 -11.154 1.00 85.75 95 LEU A N 1
ATOM 728 C CA . LEU A 1 95 ? -13.132 -6.065 -10.702 1.00 85.75 95 LEU A CA 1
ATOM 729 C C . LEU A 1 95 ? -13.869 -6.106 -9.354 1.00 85.75 95 LEU A C 1
ATOM 731 O O . LEU A 1 95 ? -14.686 -6.995 -9.132 1.00 85.75 95 LEU A O 1
ATOM 735 N N . CYS A 1 96 ? -13.630 -5.125 -8.482 1.00 83.00 96 CYS A N 1
ATOM 736 C CA . CYS A 1 96 ? -14.339 -4.952 -7.213 1.00 83.00 96 CYS A CA 1
ATOM 737 C C . CYS A 1 96 ? -15.714 -4.270 -7.364 1.00 83.00 96 CYS A C 1
ATOM 739 O O . CYS A 1 96 ? -16.383 -4.027 -6.357 1.00 83.00 96 CYS A O 1
ATOM 741 N N . GLY A 1 97 ? -16.144 -3.966 -8.594 1.00 81.69 97 GLY A N 1
ATOM 742 C CA . GLY A 1 97 ? -17.422 -3.317 -8.888 1.00 81.69 97 GLY A CA 1
ATOM 743 C C . GLY A 1 97 ? -17.417 -1.793 -8.731 1.00 81.69 97 GLY A C 1
ATOM 744 O O . GLY A 1 97 ? -18.486 -1.200 -8.617 1.00 81.69 97 GLY A O 1
ATOM 745 N N . GLU A 1 98 ? -16.247 -1.147 -8.699 1.00 79.62 98 GLU A N 1
ATOM 746 C CA . GLU A 1 98 ? -16.148 0.316 -8.715 1.00 79.62 98 GLU A CA 1
ATOM 747 C C . GLU A 1 98 ? -16.404 0.870 -10.128 1.00 79.62 98 GLU A C 1
ATOM 749 O O . GLU A 1 98 ? -15.916 0.336 -11.129 1.00 79.62 98 GLU A O 1
ATOM 754 N N . GLU A 1 99 ? -17.154 1.972 -10.220 1.00 74.88 99 GLU A N 1
ATOM 755 C CA . GLU A 1 99 ? -17.343 2.690 -11.481 1.00 74.88 99 GLU A CA 1
ATOM 756 C C . GLU A 1 99 ? -16.081 3.483 -11.844 1.00 74.88 99 GLU A C 1
ATOM 758 O O . GLU A 1 99 ? -15.607 4.346 -11.098 1.00 74.88 99 GLU A O 1
ATOM 763 N N . PHE A 1 100 ? -15.542 3.204 -13.030 1.00 63.22 100 PHE A N 1
ATOM 764 C CA . PHE A 1 100 ? -14.408 3.935 -13.584 1.00 63.22 100 PHE A CA 1
ATOM 765 C C . PHE A 1 100 ? -14.786 5.404 -13.835 1.00 63.22 100 PHE A C 1
ATOM 767 O O . PHE A 1 100 ? -15.768 5.685 -14.517 1.00 63.22 100 PHE A O 1
ATOM 774 N N . GLY A 1 101 ? -13.970 6.347 -13.352 1.00 59.12 101 GLY A N 1
ATOM 775 C CA . GLY A 1 101 ? -14.071 7.763 -13.743 1.00 59.12 101 GLY A CA 1
ATOM 776 C C . GLY A 1 101 ? -14.696 8.717 -12.721 1.00 59.12 101 GLY A C 1
ATOM 777 O O . GLY A 1 101 ? -14.826 9.909 -13.004 1.00 59.12 101 GLY A O 1
ATOM 778 N N . SER A 1 102 ? -15.022 8.261 -11.508 1.00 64.19 102 SER A N 1
ATOM 779 C CA . SER A 1 102 ? -15.309 9.180 -10.398 1.00 64.19 102 SER A CA 1
ATOM 780 C C . SER A 1 102 ? -14.081 10.063 -10.120 1.00 64.19 102 SER A C 1
ATOM 782 O O . SER A 1 102 ? -13.008 9.559 -9.788 1.00 64.19 102 SER A O 1
ATOM 784 N N . LYS A 1 103 ? -14.217 11.397 -10.224 1.00 66.69 103 LYS A N 1
ATOM 785 C CA . LYS A 1 103 ? -13.106 12.345 -9.977 1.00 66.69 103 LYS A CA 1
ATOM 786 C C . LYS A 1 103 ? -12.433 12.088 -8.625 1.00 66.69 103 LYS A C 1
ATOM 788 O O . LYS A 1 103 ? -11.212 12.062 -8.539 1.00 66.69 103 LYS A O 1
ATOM 793 N N . ARG A 1 104 ? -13.227 11.830 -7.579 1.00 69.56 104 ARG A N 1
ATOM 794 C CA . ARG A 1 104 ? -12.737 11.548 -6.219 1.00 69.56 104 ARG A CA 1
ATOM 795 C C . ARG A 1 104 ? -11.935 10.246 -6.142 1.00 69.56 104 ARG A C 1
ATOM 797 O O . ARG A 1 104 ? -10.949 10.196 -5.414 1.00 69.56 104 ARG A O 1
ATOM 804 N N . GLN A 1 105 ? -12.344 9.229 -6.900 1.00 68.81 105 GLN A N 1
ATOM 805 C CA . GLN A 1 105 ? -11.619 7.965 -7.020 1.00 68.81 105 GLN A CA 1
ATOM 806 C C . GLN A 1 105 ? -10.247 8.201 -7.646 1.00 68.81 105 GLN A C 1
ATOM 808 O O . GLN A 1 105 ? -9.234 7.865 -7.048 1.00 68.81 105 GLN A O 1
ATOM 813 N N . SER A 1 106 ? -10.219 8.893 -8.787 1.00 69.62 106 SER A N 1
ATOM 814 C CA . SER A 1 106 ? -8.979 9.156 -9.514 1.00 69.62 106 SER A CA 1
ATOM 815 C C . SER A 1 106 ? -7.962 9.930 -8.669 1.00 69.62 106 SER A C 1
ATOM 817 O O . SER A 1 106 ? -6.780 9.611 -8.717 1.00 69.62 106 SER A O 1
ATOM 819 N N . TYR A 1 107 ? -8.398 10.906 -7.862 1.00 75.00 107 TYR A N 1
ATOM 820 C CA . TYR A 1 107 ? -7.499 11.606 -6.935 1.00 75.00 107 TYR A CA 1
ATOM 821 C C . TYR A 1 107 ? -6.985 10.698 -5.814 1.00 75.00 107 TYR A C 1
ATOM 823 O O . TYR A 1 107 ? -5.801 10.746 -5.495 1.00 75.00 107 TYR A O 1
ATOM 831 N N . SER A 1 108 ? -7.855 9.873 -5.224 1.00 73.62 108 SER A N 1
ATOM 832 C CA . SER A 1 108 ? -7.463 8.923 -4.175 1.00 73.62 108 SER A CA 1
ATOM 833 C C . SER A 1 108 ? -6.451 7.899 -4.686 1.00 73.62 108 SER A C 1
ATOM 835 O O . SER A 1 108 ? -5.501 7.588 -3.976 1.00 73.62 108 SER A O 1
ATOM 837 N N . ASP A 1 109 ? -6.642 7.401 -5.906 1.00 78.81 109 ASP A N 1
ATOM 838 C CA . ASP A 1 109 ? -5.773 6.395 -6.511 1.00 78.81 109 ASP A CA 1
ATOM 839 C C . ASP A 1 109 ? -4.419 7.009 -6.892 1.00 78.81 109 ASP A C 1
ATOM 841 O O . ASP A 1 109 ? -3.380 6.423 -6.605 1.00 78.81 109 ASP A O 1
ATOM 845 N N . VAL A 1 110 ? -4.404 8.228 -7.451 1.00 77.88 110 VAL A N 1
ATOM 846 C CA . VAL A 1 110 ? -3.156 8.959 -7.736 1.00 77.88 110 VAL A CA 1
ATOM 847 C C . VAL A 1 110 ? -2.379 9.242 -6.452 1.00 77.88 110 VAL A C 1
ATOM 849 O O . VAL A 1 110 ? -1.183 8.972 -6.402 1.00 77.88 110 VAL A O 1
ATOM 852 N N . LEU A 1 111 ? -3.035 9.742 -5.400 1.00 77.12 111 LEU A N 1
ATOM 853 C CA . LEU A 1 111 ? -2.367 9.977 -4.115 1.00 77.12 111 LEU A CA 1
ATOM 854 C C . LEU A 1 111 ? -1.858 8.663 -3.513 1.00 77.12 111 LEU A C 1
ATOM 856 O O . LEU A 1 111 ? -0.719 8.605 -3.064 1.00 77.12 111 LEU A O 1
ATOM 860 N N . GLY A 1 112 ? -2.661 7.598 -3.557 1.00 73.81 112 GLY A N 1
ATOM 861 C CA . GLY A 1 112 ? -2.265 6.276 -3.075 1.00 73.81 112 GLY A CA 1
ATOM 862 C C . GLY A 1 112 ? -1.027 5.727 -3.783 1.00 73.81 112 GLY A C 1
ATOM 863 O O . GLY A 1 112 ? -0.167 5.161 -3.125 1.00 73.81 112 GLY A O 1
ATOM 864 N N . VAL A 1 113 ? -0.903 5.939 -5.095 1.00 78.44 113 VAL A N 1
ATOM 865 C CA . VAL A 1 113 ? 0.267 5.519 -5.883 1.00 78.44 113 VAL A CA 1
ATOM 866 C C . VAL A 1 113 ? 1.491 6.409 -5.633 1.00 78.44 113 VAL A C 1
ATOM 868 O O . VAL A 1 113 ? 2.613 5.923 -5.691 1.00 78.44 113 VAL A O 1
ATOM 871 N N . LEU A 1 114 ? 1.305 7.704 -5.356 1.00 73.50 114 LEU A N 1
ATOM 872 C CA . LEU A 1 114 ? 2.414 8.640 -5.112 1.00 73.50 114 LEU A CA 1
ATOM 873 C C . LEU A 1 114 ? 3.082 8.469 -3.741 1.00 73.50 114 LEU A C 1
ATOM 875 O O . LEU A 1 114 ? 4.235 8.864 -3.587 1.00 73.50 114 LEU A O 1
ATOM 879 N N . PHE A 1 115 ? 2.361 7.935 -2.752 1.00 69.00 115 PHE A N 1
ATOM 880 C CA . PHE A 1 115 ? 2.849 7.761 -1.378 1.00 69.00 115 PHE A CA 1
ATOM 881 C C . PHE A 1 115 ? 3.272 6.317 -1.039 1.00 69.00 115 PHE A C 1
ATOM 883 O O . PHE A 1 115 ? 3.476 6.016 0.139 1.00 69.00 115 PHE A O 1
ATOM 890 N N . GLN A 1 116 ? 3.386 5.436 -2.040 1.00 67.75 116 GLN A N 1
ATOM 891 C CA . GLN A 1 116 ? 3.949 4.081 -1.912 1.00 67.75 116 GLN A CA 1
ATOM 892 C C . GLN A 1 116 ? 5.450 4.063 -2.205 1.00 67.75 116 GLN A C 1
ATOM 894 O O . GLN A 1 116 ? 6.146 3.265 -1.536 1.00 67.75 116 GLN A O 1
#

Nearest PDB structures (foldseek):
  8uoz-assembly1_A  TM=5.314E-01  e=2.059E+00  Escherichia coli
  2gtl-assembly1_B  TM=2.882E-01  e=5.929E+00  Lumbricus terrestris